Protein AF-A0A957L5Y0-F1 (afdb_monomer)

pLDDT: mean 93.16, std 8.62, range [55.81, 98.38]

Mean predicted aligned error: 3.97 Å

Solvent-accessible surface area (backbone atoms only — not comparable to full-atom values): 3865 Å² total; per-residue (Å²): 132,56,71,66,58,52,50,54,53,49,52,53,51,52,51,52,49,50,55,65,73,50,55,94,58,53,74,70,64,28,60,45,68,55,103,54,101,60,74,20,55,50,56,52,53,52,53,54,49,53,55,51,52,39,51,48,27,58,72,75,71,40,84,56,128

Structure (mmCIF, N/CA/C/O backbone):
data_AF-A0A957L5Y0-F1
#
_entry.id   AF-A0A957L5Y0-F1
#
loop_
_atom_site.group_PDB
_atom_site.id
_atom_site.type_symbol
_atom_site.label_atom_id
_atom_site.label_alt_id
_atom_site.label_comp_id
_atom_site.label_asym_id
_atom_site.label_entity_id
_atom_site.label_seq_id
_atom_site.pdbx_PDB_ins_code
_atom_site.Cartn_x
_atom_site.Cartn_y
_atom_site.Cartn_z
_atom_site.occupancy
_atom_site.B_iso_or_equiv
_atom_site.auth_seq_id
_atom_site.auth_comp_id
_atom_site.auth_asym_id
_atom_site.auth_atom_id
_atom_site.pdbx_PDB_model_num
ATOM 1 N N . MET A 1 1 ? 12.748 13.998 -15.084 1.00 76.44 1 MET A N 1
ATOM 2 C CA . MET A 1 1 ? 12.537 12.627 -14.553 1.00 76.44 1 MET A CA 1
ATOM 3 C C . MET A 1 1 ? 12.001 11.733 -15.660 1.00 76.44 1 MET A C 1
ATOM 5 O O . MET A 1 1 ? 11.039 12.131 -16.310 1.00 76.44 1 MET A O 1
ATOM 9 N N . SER A 1 2 ? 12.589 10.553 -15.864 1.00 95.94 2 SER A N 1
ATOM 10 C CA . SER A 1 2 ? 12.082 9.533 -16.796 1.00 95.94 2 S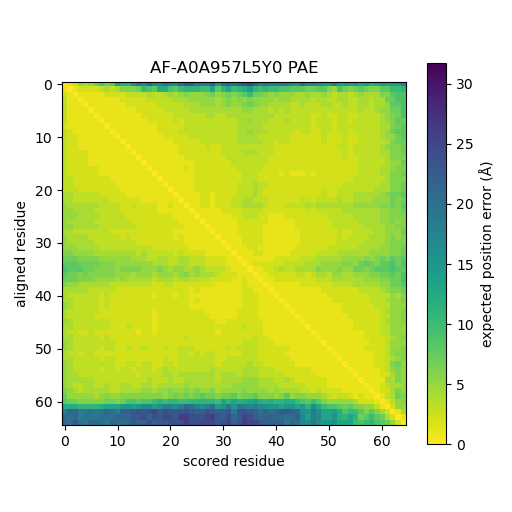ER A CA 1
ATOM 11 C C . SER A 1 2 ? 10.777 8.896 -16.296 1.00 95.94 2 SER A C 1
ATOM 13 O O . SER A 1 2 ? 10.441 9.011 -15.112 1.00 95.94 2 SER A O 1
ATOM 15 N N . ALA A 1 3 ? 10.054 8.195 -17.175 1.00 90.94 3 ALA A N 1
ATOM 16 C CA . ALA A 1 3 ? 8.872 7.418 -16.793 1.00 90.94 3 ALA A CA 1
ATOM 17 C C . ALA A 1 3 ? 9.205 6.370 -15.714 1.00 90.94 3 ALA A C 1
ATOM 19 O O . ALA A 1 3 ? 8.535 6.329 -14.684 1.00 90.94 3 ALA A O 1
ATOM 20 N N . ALA A 1 4 ? 10.314 5.642 -15.882 1.00 90.69 4 ALA A N 1
ATOM 21 C CA . ALA A 1 4 ? 10.817 4.685 -14.896 1.00 90.69 4 ALA A CA 1
ATOM 22 C C . ALA A 1 4 ? 11.049 5.334 -13.519 1.00 90.69 4 ALA A C 1
ATOM 24 O O . ALA A 1 4 ? 10.564 4.842 -12.504 1.00 90.69 4 ALA A O 1
ATOM 25 N N . SER A 1 5 ? 11.693 6.506 -13.470 1.00 95.50 5 SER A N 1
ATOM 26 C CA . SER A 1 5 ? 11.950 7.198 -12.197 1.00 95.50 5 SER A CA 1
ATOM 27 C C . SER A 1 5 ? 10.673 7.673 -11.486 1.00 95.50 5 SER A C 1
ATOM 29 O O . SER A 1 5 ? 10.614 7.664 -10.257 1.00 95.50 5 SER A O 1
ATOM 31 N N . ARG A 1 6 ? 9.624 8.054 -12.233 1.00 95.50 6 ARG A N 1
ATOM 32 C CA . ARG A 1 6 ? 8.311 8.394 -11.654 1.00 95.50 6 ARG A CA 1
ATOM 33 C C . ARG A 1 6 ? 7.602 7.164 -11.104 1.00 95.50 6 ARG A C 1
ATOM 35 O O . ARG A 1 6 ? 6.967 7.254 -10.054 1.00 95.50 6 ARG A O 1
ATOM 42 N N . TYR A 1 7 ? 7.718 6.042 -11.807 1.00 91.62 7 TYR A N 1
ATOM 43 C CA . TYR A 1 7 ? 7.120 4.783 -11.389 1.00 91.62 7 TYR A CA 1
ATOM 44 C C . TYR A 1 7 ? 7.756 4.283 -10.088 1.00 91.62 7 TYR A C 1
ATOM 46 O O . TYR A 1 7 ? 7.045 4.085 -9.107 1.00 91.62 7 TYR A O 1
ATOM 54 N N . ILE A 1 8 ? 9.091 4.236 -10.018 1.00 93.81 8 ILE A N 1
ATOM 55 C CA . ILE A 1 8 ? 9.838 3.838 -8.811 1.00 93.81 8 ILE A CA 1
ATOM 56 C C . ILE A 1 8 ? 9.477 4.726 -7.613 1.00 93.81 8 ILE A C 1
ATOM 58 O O . ILE A 1 8 ? 9.164 4.222 -6.537 1.00 93.81 8 ILE A O 1
ATOM 62 N N . LYS A 1 9 ? 9.441 6.055 -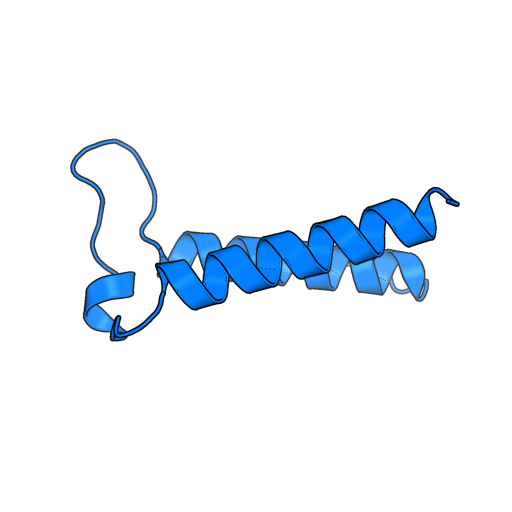7.796 1.00 96.94 9 LYS A N 1
ATOM 63 C CA . LYS A 1 9 ? 9.012 6.977 -6.729 1.00 96.94 9 LYS A CA 1
ATOM 64 C C . LYS A 1 9 ? 7.581 6.711 -6.264 1.00 96.94 9 LYS A C 1
ATOM 66 O O . LYS A 1 9 ? 7.292 6.817 -5.074 1.00 96.94 9 LYS A O 1
ATOM 71 N N . SER A 1 10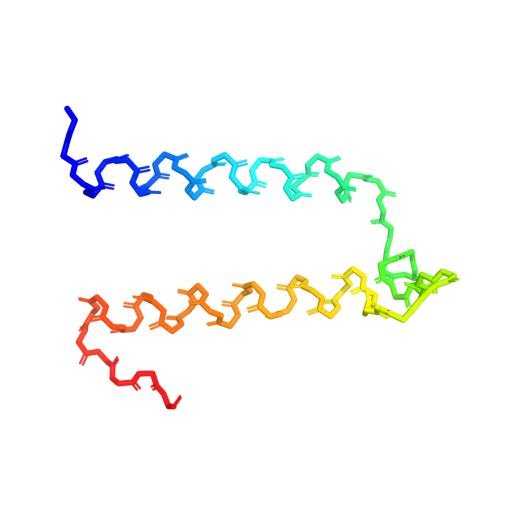 ? 6.686 6.376 -7.191 1.00 95.19 10 SER A N 1
ATOM 72 C CA . SER A 1 10 ? 5.295 6.064 -6.863 1.00 95.19 10 SER A CA 1
ATOM 73 C C . SER A 1 10 ? 5.192 4.772 -6.058 1.00 95.19 10 SER A C 1
ATOM 75 O O . SER A 1 10 ? 4.488 4.763 -5.052 1.00 95.19 10 SER A O 1
ATOM 77 N N . LEU A 1 11 ? 5.941 3.729 -6.435 1.00 94.69 11 LEU A N 1
ATOM 78 C CA . LEU A 1 11 ? 6.025 2.485 -5.666 1.00 94.69 11 LEU A CA 1
ATOM 79 C C . LEU A 1 11 ? 6.549 2.731 -4.246 1.00 94.69 11 LEU A C 1
ATOM 81 O O . LEU A 1 11 ? 5.936 2.256 -3.295 1.00 94.69 11 LEU A O 1
ATOM 85 N N . GLY A 1 12 ? 7.606 3.536 -4.092 1.00 97.12 12 GLY A N 1
ATOM 86 C CA . GLY A 1 12 ? 8.144 3.896 -2.775 1.00 97.12 12 GLY A CA 1
ATOM 87 C C . GLY A 1 12 ? 7.120 4.609 -1.886 1.00 97.12 12 GLY A C 1
ATOM 88 O O . GLY A 1 12 ? 6.950 4.256 -0.723 1.00 97.12 12 GL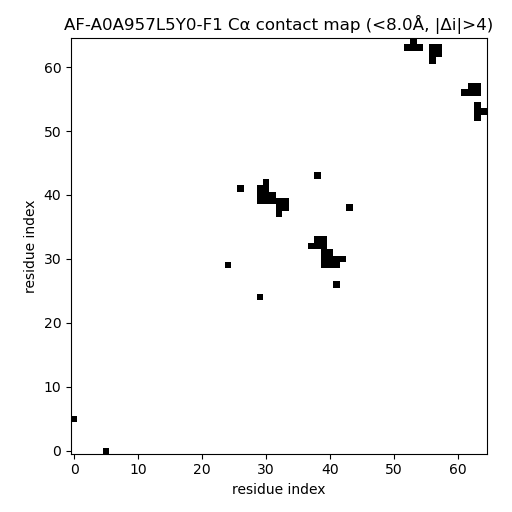Y A O 1
ATOM 89 N N . ARG A 1 13 ? 6.360 5.561 -2.442 1.00 97.88 13 ARG A N 1
ATOM 90 C CA . ARG A 1 13 ? 5.274 6.229 -1.707 1.00 97.88 13 ARG A CA 1
ATOM 91 C C . ARG A 1 13 ? 4.157 5.259 -1.312 1.00 97.88 13 ARG A C 1
ATOM 93 O O . ARG A 1 13 ? 3.657 5.348 -0.199 1.00 97.88 13 ARG A O 1
ATOM 100 N N . LEU A 1 14 ? 3.748 4.360 -2.209 1.00 96.56 14 LEU A N 1
ATOM 101 C CA . LEU A 1 14 ? 2.705 3.370 -1.914 1.00 96.56 14 LEU A CA 1
ATOM 102 C C . LEU A 1 14 ? 3.151 2.387 -0.827 1.00 96.56 14 LEU A C 1
ATOM 104 O O . LEU A 1 14 ? 2.356 2.050 0.043 1.00 96.56 14 LEU A O 1
ATOM 108 N N . GLN A 1 15 ? 4.418 1.965 -0.856 1.00 97.56 15 GLN A N 1
ATOM 109 C CA . GLN A 1 15 ? 5.014 1.145 0.196 1.00 97.56 15 GLN A CA 1
ATOM 110 C C . GLN A 1 15 ? 4.977 1.864 1.548 1.00 97.56 15 GLN A C 1
ATOM 112 O O . GLN A 1 15 ? 4.468 1.307 2.514 1.00 97.56 15 GLN A O 1
ATOM 117 N N . TRP A 1 16 ? 5.407 3.128 1.586 1.00 98.38 16 TRP A N 1
ATOM 118 C CA . TRP A 1 16 ? 5.345 3.946 2.797 1.00 98.38 16 TRP A CA 1
ATOM 119 C C . TRP A 1 16 ? 3.913 4.074 3.340 1.00 98.38 16 TRP A C 1
ATOM 121 O O . TRP A 1 16 ? 3.703 3.963 4.545 1.00 98.38 16 TRP A O 1
ATOM 131 N N . VAL A 1 17 ? 2.909 4.268 2.472 1.00 98.12 17 VAL A N 1
ATOM 132 C CA . VAL A 1 17 ? 1.499 4.313 2.900 1.00 98.12 17 VAL A CA 1
ATOM 133 C C . VAL A 1 17 ? 1.078 2.986 3.521 1.00 98.12 17 VAL A C 1
ATOM 135 O O . VAL A 1 17 ? 0.506 3.003 4.604 1.00 98.12 17 VAL A O 1
ATOM 138 N N . ILE A 1 18 ? 1.373 1.855 2.873 1.00 97.56 18 ILE A N 1
ATOM 139 C CA . ILE A 1 18 ? 1.031 0.528 3.404 1.00 97.56 18 ILE A CA 1
ATOM 140 C C . ILE A 1 18 ? 1.630 0.348 4.798 1.00 97.56 18 ILE A C 1
ATOM 142 O O . ILE A 1 18 ? 0.885 0.066 5.726 1.00 97.56 18 ILE A O 1
ATOM 146 N N . GLU A 1 19 ? 2.929 0.600 4.961 1.00 97.75 19 GLU A N 1
ATOM 147 C CA . GLU A 1 19 ? 3.635 0.425 6.236 1.00 97.75 19 GLU A CA 1
ATOM 148 C C . GLU A 1 19 ? 3.065 1.298 7.356 1.00 97.75 19 GLU A C 1
ATOM 150 O O . GLU A 1 19 ? 2.915 0.837 8.485 1.00 97.75 19 GLU A O 1
ATOM 155 N N . ASN A 1 20 ? 2.718 2.553 7.057 1.00 98.00 20 ASN A N 1
ATOM 156 C CA . ASN A 1 20 ? 2.162 3.461 8.060 1.00 98.00 20 ASN A CA 1
ATOM 157 C C . ASN A 1 20 ? 0.702 3.138 8.398 1.00 98.00 20 ASN A C 1
ATOM 159 O O . ASN A 1 20 ? 0.304 3.299 9.546 1.00 98.00 20 ASN A O 1
ATOM 163 N N . GLN A 1 21 ? -0.098 2.692 7.425 1.00 96.12 21 GLN A N 1
ATOM 164 C CA . GLN A 1 21 ? -1.503 2.330 7.646 1.00 96.12 21 GLN A CA 1
ATOM 165 C C . GLN A 1 21 ? -1.660 0.954 8.301 1.00 96.12 21 GLN A C 1
ATOM 167 O O . GLN A 1 21 ? -2.648 0.719 8.987 1.00 96.12 21 GLN A O 1
ATOM 172 N N . SER A 1 22 ? -0.695 0.053 8.109 1.00 96.88 22 SER A N 1
ATOM 173 C CA . SER A 1 22 ? -0.658 -1.243 8.788 1.00 96.88 22 SER A CA 1
ATOM 174 C C . SER A 1 22 ? 0.128 -1.214 10.096 1.00 96.88 22 SER A C 1
ATOM 176 O O . SER A 1 22 ? 0.335 -2.264 10.704 1.00 96.88 22 SER A O 1
ATOM 178 N N . LYS A 1 23 ? 0.625 -0.043 10.507 1.00 97.75 23 LYS A N 1
ATOM 179 C CA . LYS A 1 23 ? 1.431 0.088 11.714 1.00 97.75 23 LYS A CA 1
ATOM 180 C C . LYS A 1 23 ? 0.607 -0.341 12.928 1.00 97.75 23 LYS A C 1
ATOM 182 O O . LYS A 1 23 ? -0.538 0.070 13.076 1.00 97.75 23 LYS A O 1
ATOM 187 N N . ASP A 1 24 ? 1.213 -1.169 13.774 1.00 97.69 24 ASP A N 1
ATOM 188 C CA . ASP A 1 24 ? 0.633 -1.695 15.015 1.00 97.69 24 ASP A CA 1
ATOM 189 C C . ASP A 1 24 ? -0.598 -2.611 14.828 1.00 97.69 24 ASP A C 1
ATOM 191 O O . ASP A 1 24 ? -1.151 -3.094 15.815 1.00 97.69 24 ASP A O 1
ATOM 195 N N . LEU A 1 25 ? -0.989 -2.924 13.583 1.00 97.62 25 LEU A N 1
ATOM 196 C CA . LEU A 1 25 ? -2.019 -3.923 13.298 1.00 97.62 25 LEU A CA 1
ATOM 197 C C . LEU A 1 25 ? -1.444 -5.332 13.424 1.00 97.62 25 LEU A C 1
ATOM 199 O O . LEU A 1 25 ? -0.383 -5.647 12.879 1.00 97.62 25 LEU A O 1
ATOM 203 N N . ASN A 1 26 ? -2.180 -6.210 14.095 1.00 97.62 26 ASN A N 1
ATOM 204 C CA . ASN A 1 26 ? -1.875 -7.633 14.110 1.00 97.62 26 ASN A CA 1
ATOM 205 C C . ASN A 1 26 ? -2.590 -8.370 12.956 1.00 97.62 26 ASN A C 1
ATOM 207 O O . ASN A 1 26 ? -3.331 -7.794 12.155 1.00 97.62 26 ASN A O 1
ATOM 211 N N . HIS A 1 27 ? -2.362 -9.681 12.855 1.00 96.69 27 HIS A N 1
ATOM 212 C CA . HIS A 1 27 ? -2.992 -10.506 11.823 1.00 96.69 27 HIS A CA 1
ATOM 213 C C . HIS A 1 27 ? -4.527 -10.560 11.933 1.00 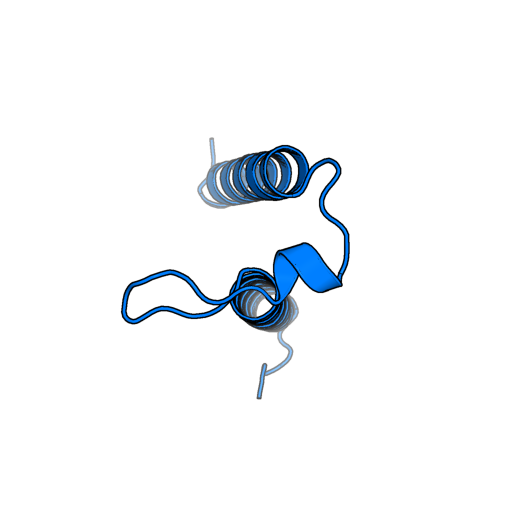96.69 27 HIS A C 1
ATOM 215 O O . HIS A 1 27 ? -5.211 -10.554 10.916 1.00 96.69 27 HIS A O 1
ATOM 221 N N . ALA A 1 28 ? -5.088 -10.605 13.143 1.00 98.25 28 ALA A N 1
ATOM 222 C CA . ALA A 1 28 ? -6.538 -10.609 13.322 1.00 98.25 28 ALA A CA 1
ATOM 223 C C . ALA A 1 28 ? -7.159 -9.279 12.866 1.00 98.25 28 ALA A C 1
ATOM 225 O O . ALA A 1 28 ? -8.179 -9.294 12.177 1.00 98.25 28 ALA A O 1
ATOM 226 N N . ASP A 1 29 ? -6.504 -8.150 13.158 1.00 98.12 29 ASP A N 1
ATOM 227 C CA . ASP A 1 29 ? -6.948 -6.822 12.718 1.00 98.12 29 ASP A CA 1
ATOM 228 C C . ASP A 1 29 ? -6.991 -6.727 11.187 1.00 98.12 29 ASP A C 1
ATOM 230 O O . ASP A 1 29 ? -7.941 -6.196 10.612 1.00 98.12 29 ASP A O 1
ATOM 234 N N . SER A 1 30 ? -5.993 -7.294 10.499 1.00 97.50 30 SER A N 1
ATOM 235 C CA . SER A 1 30 ? -5.937 -7.260 9.034 1.00 97.50 30 SER A CA 1
ATOM 236 C C . SER A 1 30 ? -6.987 -8.151 8.357 1.00 97.50 30 SER A C 1
ATOM 238 O O . SER A 1 30 ? -7.287 -7.955 7.176 1.00 97.50 30 SER A O 1
ATOM 240 N N . MET A 1 31 ? -7.573 -9.100 9.091 1.00 98.06 31 MET A N 1
ATOM 241 C CA . MET A 1 31 ? -8.620 -10.007 8.612 1.00 98.06 31 MET A CA 1
ATOM 242 C C . MET A 1 31 ? -10.043 -9.464 8.822 1.00 98.06 31 MET A C 1
ATOM 244 O O . MET A 1 31 ? -10.991 -10.045 8.283 1.00 98.06 31 MET A O 1
ATOM 248 N N . LEU A 1 32 ? -10.208 -8.349 9.547 1.00 97.94 32 LEU A N 1
ATOM 249 C CA . LEU A 1 32 ? -11.507 -7.707 9.760 1.00 97.94 32 LEU A CA 1
ATOM 250 C C . LEU A 1 32 ? -12.151 -7.287 8.431 1.00 97.94 32 LEU A C 1
ATOM 252 O O . LEU A 1 32 ? -11.507 -6.705 7.555 1.00 97.94 32 LEU A O 1
ATOM 256 N N . GLN A 1 33 ? -13.445 -7.578 8.292 1.00 97.75 33 GLN A N 1
ATOM 257 C CA . GLN A 1 33 ? -14.236 -7.158 7.136 1.00 97.75 33 GLN A CA 1
ATOM 258 C C . GLN A 1 33 ? -14.775 -5.737 7.351 1.00 97.75 33 GLN A C 1
ATOM 260 O O . GLN A 1 33 ? -15.213 -5.414 8.460 1.00 97.75 33 GLN A O 1
ATOM 265 N N . PRO A 1 34 ? -14.774 -4.879 6.318 1.00 95.38 34 PRO A N 1
ATOM 266 C CA . PRO A 1 34 ? -15.383 -3.560 6.416 1.00 95.38 34 PRO A CA 1
ATOM 267 C C . PRO A 1 34 ? -16.914 -3.658 6.573 1.00 95.38 34 PRO A C 1
ATOM 269 O O . PRO A 1 34 ? -17.522 -4.626 6.115 1.00 95.38 34 PRO A O 1
ATOM 272 N N . PRO A 1 35 ? -17.584 -2.639 7.146 1.00 96.19 35 PRO A N 1
ATOM 273 C CA . PRO A 1 35 ? -19.047 -2.599 7.279 1.00 96.19 35 PRO A CA 1
ATOM 274 C C . PRO A 1 35 ? -19.765 -2.256 5.955 1.00 96.19 35 PRO A C 1
ATOM 276 O O . PRO A 1 35 ? -20.869 -1.717 5.949 1.00 96.19 35 PRO A O 1
ATOM 279 N N . PHE A 1 36 ? -19.122 -2.524 4.821 1.00 96.06 36 PHE A N 1
ATOM 280 C CA . PHE A 1 36 ? -19.609 -2.310 3.463 1.00 96.06 36 PHE A CA 1
ATOM 281 C C . PHE A 1 36 ? -19.034 -3.401 2.554 1.00 96.06 36 PHE A C 1
ATOM 283 O O . PHE A 1 36 ? -18.158 -4.158 2.965 1.00 96.06 36 PHE A O 1
ATOM 290 N N . GLN A 1 37 ? -19.510 -3.499 1.312 1.00 96.69 37 GLN A N 1
ATOM 291 C CA . GLN A 1 37 ? -19.034 -4.516 0.375 1.00 96.69 37 GLN A CA 1
ATOM 292 C C . GLN A 1 37 ? -17.581 -4.236 -0.041 1.00 96.69 37 GLN A C 1
ATOM 294 O O . GLN A 1 37 ? -17.311 -3.443 -0.941 1.00 96.69 37 GLN A O 1
ATOM 299 N N . GLY A 1 38 ? -16.642 -4.883 0.639 1.00 95.06 38 GLY A N 1
ATOM 300 C CA . GLY A 1 38 ? -15.212 -4.764 0.402 1.00 95.06 38 GLY A CA 1
ATOM 301 C C . GLY A 1 38 ? -14.458 -5.927 1.033 1.00 95.06 38 GLY A C 1
ATOM 302 O O . GLY A 1 38 ? -15.017 -6.681 1.824 1.00 95.06 38 GLY A O 1
ATOM 303 N N . ASN A 1 39 ? -13.187 -6.069 0.669 1.00 97.88 39 ASN A N 1
ATOM 304 C CA . ASN A 1 39 ? -12.319 -7.110 1.207 1.00 97.88 39 ASN A CA 1
ATOM 305 C C . ASN A 1 39 ? -11.539 -6.602 2.425 1.00 97.88 39 ASN A C 1
ATOM 307 O O . ASN A 1 39 ? -11.250 -5.406 2.532 1.00 97.88 39 ASN A O 1
ATOM 311 N N . CYS A 1 40 ? -11.140 -7.521 3.304 1.00 97.56 40 CYS A N 1
ATOM 312 C CA . CYS A 1 40 ? -10.248 -7.211 4.418 1.00 97.56 40 CYS A CA 1
ATOM 313 C C . CYS A 1 40 ? -8.875 -6.701 3.943 1.00 97.56 40 CYS A C 1
ATOM 315 O O . CYS A 1 40 ? -8.461 -6.907 2.794 1.00 97.56 40 CYS A O 1
ATOM 317 N N . LEU A 1 41 ? -8.141 -6.046 4.847 1.00 97.19 41 LEU A N 1
ATOM 318 C CA . LEU A 1 41 ? -6.809 -5.510 4.557 1.00 97.19 41 LEU A CA 1
ATOM 319 C C . LEU A 1 41 ? -5.858 -6.606 4.060 1.00 97.19 41 LEU A C 1
ATOM 321 O O . LEU A 1 41 ? -5.161 -6.397 3.071 1.00 97.19 41 LEU A O 1
ATOM 325 N N . ASN A 1 42 ? -5.868 -7.780 4.695 1.00 97.62 42 ASN A N 1
ATOM 326 C CA . ASN A 1 42 ? -5.000 -8.897 4.333 1.00 97.62 42 ASN A CA 1
ATOM 327 C C . ASN A 1 42 ? -5.211 -9.351 2.880 1.00 97.62 42 ASN A C 1
ATOM 329 O O . ASN A 1 42 ? -4.247 -9.569 2.147 1.00 97.62 42 ASN A O 1
ATOM 333 N N . TRP A 1 43 ? -6.468 -9.420 2.434 1.00 97.94 43 TRP A N 1
ATOM 334 C CA . TRP A 1 43 ? -6.793 -9.732 1.043 1.00 97.94 43 TRP A CA 1
ATOM 335 C C . TRP A 1 43 ? -6.236 -8.657 0.103 1.00 97.94 43 TRP A C 1
ATOM 337 O O . TRP A 1 43 ? -5.549 -8.979 -0.863 1.00 97.94 43 TRP A O 1
ATOM 347 N N . ASN A 1 44 ? -6.456 -7.374 0.409 1.00 97.00 44 ASN A N 1
ATOM 348 C CA . ASN A 1 44 ? -5.977 -6.276 -0.437 1.00 97.00 44 ASN A CA 1
ATOM 349 C C . ASN A 1 44 ? -4.444 -6.263 -0.551 1.00 97.00 44 ASN A C 1
ATOM 351 O O . ASN A 1 44 ? -3.914 -6.085 -1.648 1.00 97.00 44 ASN A O 1
ATOM 355 N N . LEU A 1 45 ? -3.725 -6.500 0.551 1.00 96.94 45 LEU A N 1
ATOM 356 C CA . LEU A 1 45 ? -2.262 -6.605 0.547 1.00 96.94 45 LEU A CA 1
ATOM 357 C C . LEU A 1 45 ? -1.770 -7.793 -0.292 1.00 96.94 45 LEU A C 1
ATOM 359 O O . LEU A 1 45 ? -0.809 -7.639 -1.047 1.00 96.94 45 LEU A O 1
ATOM 363 N N . GLY A 1 46 ? -2.454 -8.940 -0.222 1.00 96.69 46 GLY A N 1
ATOM 364 C CA . GLY A 1 46 ? -2.164 -10.099 -1.070 1.00 96.69 46 GLY A CA 1
ATOM 365 C C . GLY A 1 46 ? -2.303 -9.786 -2.562 1.00 96.69 46 GLY A C 1
ATOM 366 O O . GLY A 1 46 ? -1.401 -10.075 -3.343 1.00 96.69 46 GLY A O 1
ATOM 367 N N . HIS A 1 47 ? -3.379 -9.105 -2.965 1.00 96.75 47 HIS A N 1
ATOM 368 C CA . HIS A 1 47 ? -3.568 -8.691 -4.363 1.00 96.75 47 HIS A CA 1
ATOM 369 C C . HIS A 1 47 ? -2.503 -7.702 -4.833 1.00 96.75 47 HIS A C 1
ATOM 371 O O . HIS A 1 47 ? -1.966 -7.848 -5.930 1.00 96.75 47 HIS A O 1
ATOM 377 N N . ILE A 1 48 ? -2.139 -6.726 -3.997 1.00 96.25 48 ILE A N 1
ATOM 378 C CA . ILE A 1 48 ? -1.047 -5.792 -4.305 1.00 96.25 48 ILE A CA 1
ATOM 379 C C . ILE A 1 48 ? 0.271 -6.546 -4.528 1.00 96.25 48 ILE A C 1
ATOM 381 O O . ILE A 1 48 ? 1.011 -6.205 -5.451 1.00 96.25 48 ILE A O 1
ATOM 385 N N . MET A 1 49 ? 0.565 -7.560 -3.708 1.00 95.44 49 MET A N 1
ATOM 386 C CA . MET A 1 49 ? 1.765 -8.387 -3.851 1.00 95.44 49 MET A CA 1
ATOM 387 C C . MET A 1 49 ? 1.777 -9.133 -5.189 1.00 95.44 49 MET A C 1
ATOM 389 O O . MET A 1 49 ? 2.755 -9.006 -5.924 1.00 95.44 49 MET A O 1
ATOM 393 N N . VAL A 1 50 ? 0.682 -9.818 -5.536 1.00 95.38 50 VAL A N 1
ATOM 394 C CA . VAL A 1 50 ? 0.553 -10.551 -6.807 1.00 95.38 50 VAL A CA 1
ATOM 395 C C . VAL A 1 50 ? 0.790 -9.618 -7.993 1.00 95.38 50 VAL A C 1
ATOM 397 O O . VAL A 1 50 ? 1.646 -9.881 -8.828 1.00 95.38 50 VAL A O 1
ATOM 400 N N . TYR A 1 51 ? 0.122 -8.464 -8.057 1.00 92.81 51 TYR A N 1
ATOM 401 C CA . TYR A 1 51 ? 0.335 -7.541 -9.179 1.00 92.81 51 TYR A CA 1
ATOM 402 C C . TYR A 1 51 ? 1.759 -6.975 -9.238 1.00 92.81 51 TYR 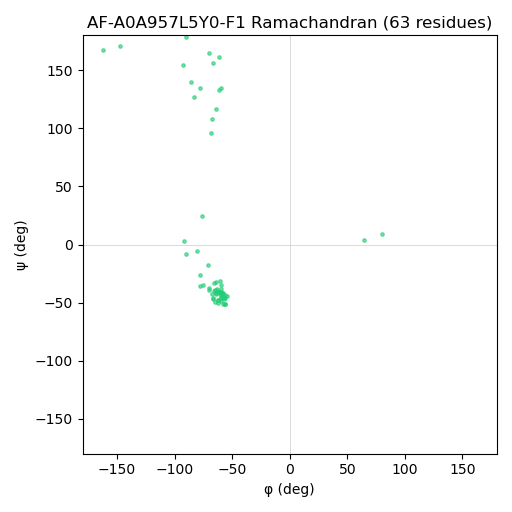A C 1
ATOM 404 O O . TYR A 1 51 ? 2.267 -6.702 -10.327 1.00 92.81 51 TYR A O 1
ATOM 412 N N . ARG A 1 52 ? 2.423 -6.776 -8.094 1.00 92.69 52 ARG A N 1
ATOM 413 C CA . ARG A 1 52 ? 3.827 -6.340 -8.069 1.00 92.69 52 ARG A CA 1
ATOM 414 C C . ARG A 1 52 ? 4.749 -7.413 -8.634 1.00 92.69 52 ARG A C 1
ATOM 416 O O . ARG A 1 52 ? 5.570 -7.079 -9.480 1.00 92.69 52 ARG A O 1
ATOM 423 N N . GLU A 1 53 ? 4.578 -8.664 -8.220 1.00 93.19 53 GLU A N 1
ATOM 424 C CA . GLU A 1 53 ? 5.311 -9.810 -8.767 1.00 93.19 53 GLU A CA 1
ATOM 425 C C . GLU A 1 53 ? 5.093 -9.924 -10.279 1.00 93.19 53 GLU A C 1
ATOM 427 O O . GLU A 1 53 ? 6.054 -9.917 -11.042 1.00 93.19 53 GLU A O 1
ATOM 432 N N . GLN A 1 54 ? 3.839 -9.911 -10.736 1.00 92.00 54 GLN A N 1
ATOM 433 C CA . GLN A 1 54 ? 3.531 -10.009 -12.162 1.00 92.00 54 GLN A CA 1
ATOM 434 C C . GLN A 1 54 ? 4.147 -8.864 -12.984 1.00 92.00 54 GLN A C 1
ATOM 436 O O . GLN A 1 54 ? 4.521 -9.048 -14.141 1.00 92.00 54 GLN A O 1
ATOM 441 N N . ASN A 1 55 ? 4.230 -7.655 -12.419 1.00 89.94 55 ASN A N 1
ATOM 442 C CA . ASN A 1 55 ? 4.885 -6.528 -13.079 1.00 89.94 55 ASN A CA 1
ATOM 443 C C . ASN A 1 55 ? 6.403 -6.699 -13.147 1.00 89.94 55 ASN A C 1
ATOM 445 O O . ASN A 1 55 ? 6.991 -6.311 -14.152 1.00 89.94 55 ASN A O 1
ATOM 449 N N . LEU A 1 56 ? 7.027 -7.264 -12.111 1.00 89.50 56 LEU A N 1
ATOM 450 C CA . LEU A 1 56 ? 8.454 -7.581 -12.126 1.00 89.50 56 LEU A CA 1
ATOM 451 C C . LEU A 1 56 ? 8.757 -8.677 -13.150 1.00 89.50 56 LEU A C 1
ATOM 453 O O . LEU A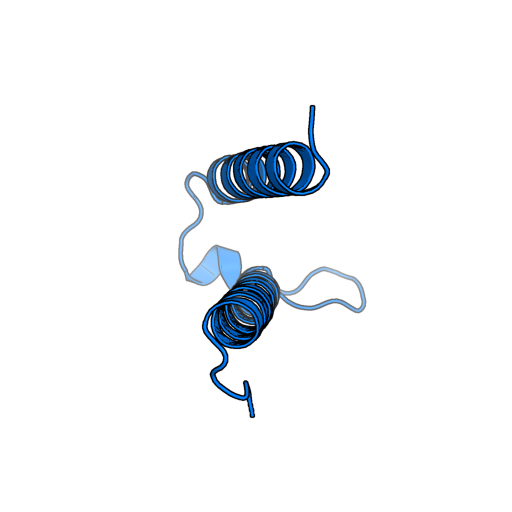 1 56 ? 9.605 -8.455 -14.005 1.00 89.50 56 LEU A O 1
ATOM 457 N N . GLY A 1 57 ? 7.977 -9.763 -13.176 1.00 90.62 57 GLY A N 1
ATOM 458 C CA . GLY A 1 57 ? 8.122 -10.816 -14.187 1.00 90.62 57 GLY A CA 1
ATOM 459 C C . GLY A 1 57 ? 8.059 -10.262 -15.615 1.00 90.62 57 GLY A C 1
ATOM 460 O O . GLY A 1 57 ? 8.936 -10.529 -16.432 1.00 90.62 57 GLY A O 1
ATOM 461 N N . ARG A 1 58 ? 7.107 -9.358 -15.896 1.00 88.56 58 ARG A N 1
ATOM 462 C CA . ARG A 1 58 ? 7.021 -8.669 -17.200 1.00 88.56 58 ARG A CA 1
ATOM 463 C C . ARG A 1 58 ? 8.255 -7.828 -17.547 1.00 88.56 58 ARG A C 1
ATOM 465 O O . ARG A 1 58 ? 8.536 -7.663 -18.732 1.00 88.56 58 ARG A O 1
ATOM 472 N N . LEU A 1 59 ? 8.952 -7.262 -16.561 1.00 87.75 59 LEU A N 1
ATOM 473 C CA . LEU A 1 59 ? 10.196 -6.514 -16.778 1.00 87.75 59 LEU A CA 1
ATOM 474 C C . LEU A 1 59 ? 11.392 -7.447 -16.995 1.00 87.75 59 LEU A C 1
ATOM 476 O O . LEU A 1 59 ? 12.246 -7.136 -17.823 1.00 87.75 59 LEU A O 1
ATOM 480 N N . ASP A 1 60 ? 11.416 -8.583 -16.301 1.00 88.75 60 ASP A N 1
ATOM 481 C CA . ASP A 1 60 ? 12.472 -9.596 -16.396 1.00 88.75 60 ASP A CA 1
ATOM 482 C C . ASP A 1 60 ? 12.305 -10.520 -17.619 1.00 88.75 60 ASP A C 1
ATOM 484 O O . ASP A 1 60 ? 13.180 -11.325 -17.930 1.00 88.75 60 ASP A O 1
ATOM 488 N N . GLY A 1 61 ? 11.202 -10.377 -18.364 1.00 86.12 61 GLY A N 1
ATOM 489 C CA . GLY A 1 61 ? 10.886 -11.204 -19.532 1.00 86.12 61 GLY A CA 1
ATOM 490 C C . GLY A 1 61 ? 10.297 -12.571 -19.174 1.00 86.12 61 GLY A C 1
ATOM 491 O O . GLY A 1 61 ? 10.111 -13.407 -20.059 1.00 86.12 61 GLY A O 1
ATOM 492 N N . GLU A 1 62 ? 9.968 -12.793 -17.904 1.00 80.31 62 GLU A N 1
ATOM 493 C CA . GLU A 1 62 ? 9.244 -13.968 -17.437 1.00 80.31 62 GLU A CA 1
ATOM 494 C C . GLU A 1 62 ? 7.737 -13.744 -17.633 1.00 80.31 62 GLU A C 1
ATOM 496 O O . GLU A 1 62 ? 7.166 -12.730 -17.215 1.00 80.31 62 GLU A O 1
ATOM 501 N N . SER A 1 63 ? 7.051 -14.679 -18.301 1.00 62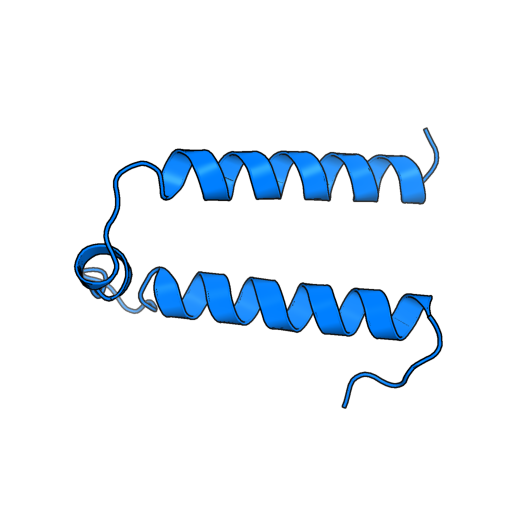.44 63 SER A N 1
ATOM 502 C CA . SER A 1 63 ? 5.595 -14.603 -18.408 1.00 62.44 63 SER A CA 1
ATOM 503 C C . SER A 1 63 ? 4.988 -14.826 -17.026 1.00 62.44 63 SER A C 1
ATOM 505 O O . SER A 1 63 ? 4.978 -15.947 -16.520 1.00 62.44 63 SER A O 1
ATOM 507 N N . ALA A 1 64 ? 4.464 -13.764 -16.424 1.00 58.62 64 ALA A N 1
ATOM 508 C CA . ALA A 1 64 ? 3.574 -13.894 -15.286 1.00 58.62 64 ALA A CA 1
ATOM 509 C C . ALA A 1 64 ? 2.306 -14.630 -15.757 1.00 58.62 64 ALA A C 1
ATOM 511 O O . 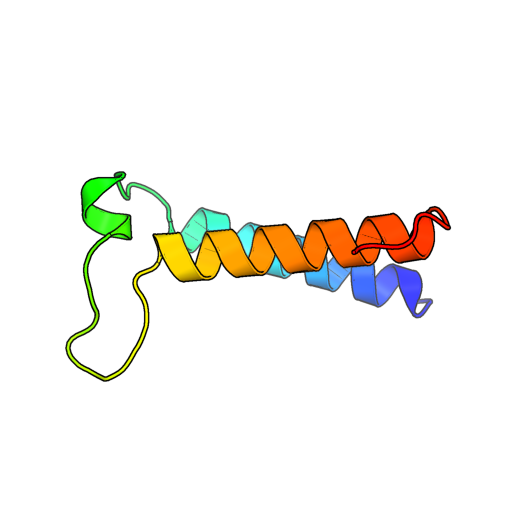ALA A 1 64 ? 1.642 -14.125 -16.666 1.00 58.62 64 ALA A O 1
ATOM 512 N N . TYR A 1 65 ? 2.061 -15.826 -15.204 1.00 55.81 65 TYR A N 1
ATOM 513 C CA . TYR A 1 65 ? 0.925 -16.708 -15.516 1.00 55.81 65 TYR A CA 1
ATOM 514 C C . TYR A 1 65 ? -0.411 -15.966 -15.667 1.00 55.81 65 TYR A C 1
ATOM 516 O O . TYR A 1 65 ? -0.678 -15.037 -14.865 1.00 55.81 65 TYR A O 1
#

Sequence (65 aa):
MSAASRYIKSLGRLQWVIENQSKDLNHADSMLQPPFQGNCLNWNLGHIMVYREQNLGRLDGESAY

Radius of gyration: 14.69 Å; Cα contacts (8 Å, |Δi|>4): 27; chains: 1; bounding box: 32×29×34 Å

Nearest PDB structures (foldseek):
  5cog-assembly1_A  TM=4.997E-01  e=5.397E+00  Saccharomyces cerevisiae

Secondary structure (DSSP, 8-state):
--HHHHHHHHHHHHHHHHHHHTTT--HHHHHPPPSSS---HHHHHHHHHHHHHHHHHHHHT----

Foldseek 3Di:
DDPVVVVVVVVVVVVVVLCVVCPPPDPVQQQDDDPDPDGGNVVVVVVVVLVVVCVVCVVVVHHSD